Protein AF-A0A958C9K8-F1 (afdb_monomer)

Mean predicted aligned error: 2.41 Å

Foldseek 3Di:
DPDPDPPDPPNCVCVVCVVVVHDDDPDDDPVVCVVPDPDDDDDDD

pLDDT: mean 97.14, std 1.09, range [93.06, 98.56]

Solvent-accessible surface area (backbone atoms only — not comparable to full-atom values): 3115 Å² total; per-residue (Å²): 64,91,39,87,48,89,86,42,82,40,29,56,70,45,51,68,42,54,77,70,74,51,85,78,89,84,76,78,54,65,69,60,44,65,74,66,54,89,77,86,84,85,88,76,136

Secondary structure (DSSP, 8-state):
----STT-TTTTTTHHHHHTT-------SHHHHHHT-S-------

Structure (mmCIF, N/CA/C/O backbone):
data_AF-A0A958C9K8-F1
#
_entry.id   AF-A0A958C9K8-F1
#
loop_
_atom_site.group_PDB
_atom_site.id
_atom_site.type_symbol
_atom_site.label_atom_id
_atom_site.label_alt_id
_atom_site.label_comp_id
_atom_site.label_asym_id
_atom_site.label_entity_id
_atom_site.label_seq_id
_atom_site.pdbx_PDB_ins_code
_atom_site.Cartn_x
_atom_site.Cartn_y
_atom_site.Cartn_z
_atom_site.occupancy
_atom_site.B_iso_or_equiv
_atom_site.auth_seq_id
_atom_site.auth_comp_id
_atom_site.auth_asym_id
_atom_site.auth_atom_id
_atom_site.pdbx_PDB_model_num
ATOM 1 N N . GLY A 1 1 ? 8.005 -3.846 0.340 1.00 94.56 1 GLY A N 1
ATOM 2 C CA . GLY A 1 1 ? 6.559 -3.809 0.584 1.00 94.56 1 GLY A CA 1
ATOM 3 C C . GLY A 1 1 ? 6.278 -2.880 1.739 1.00 94.56 1 GLY A C 1
ATOM 4 O O . GLY A 1 1 ? 7.119 -2.043 2.051 1.00 94.56 1 GLY A O 1
ATOM 5 N N . GLN A 1 2 ? 5.112 -3.011 2.358 1.00 96.81 2 GLN A N 1
ATOM 6 C CA . GLN A 1 2 ? 4.671 -2.149 3.461 1.00 96.81 2 GLN A CA 1
ATOM 7 C C . GLN A 1 2 ? 5.217 -2.557 4.844 1.00 96.81 2 GLN A C 1
ATOM 9 O O . GLN A 1 2 ? 5.200 -1.745 5.765 1.00 96.81 2 GLN A O 1
ATOM 14 N N . SER A 1 3 ? 5.715 -3.788 5.013 1.00 97.56 3 SER A N 1
ATOM 15 C CA . SER A 1 3 ? 6.235 -4.285 6.298 1.00 97.56 3 SER A CA 1
ATOM 16 C C . SER A 1 3 ? 7.763 -4.344 6.328 1.00 97.56 3 SER A C 1
ATOM 18 O O . SER A 1 3 ? 8.397 -4.731 5.352 1.00 97.56 3 SER A O 1
ATOM 20 N N . GLY A 1 4 ? 8.360 -4.022 7.480 1.00 97.75 4 GLY A N 1
ATOM 21 C CA . GLY A 1 4 ? 9.799 -4.186 7.733 1.00 97.75 4 GLY A CA 1
ATOM 22 C C . GLY A 1 4 ? 10.189 -5.530 8.363 1.00 97.75 4 GLY A C 1
ATOM 23 O O . GLY A 1 4 ? 11.372 -5.788 8.568 1.00 97.75 4 GLY A O 1
ATOM 24 N N . GLN A 1 5 ? 9.222 -6.388 8.702 1.00 98.19 5 GLN A N 1
ATOM 25 C CA . GLN A 1 5 ? 9.492 -7.685 9.330 1.00 98.19 5 GLN A CA 1
ATOM 26 C C . GLN A 1 5 ? 9.930 -8.716 8.283 1.00 98.19 5 GLN A C 1
ATOM 28 O O . GLN A 1 5 ? 9.205 -8.947 7.319 1.00 98.19 5 GLN A O 1
ATOM 33 N N . LEU A 1 6 ? 11.070 -9.382 8.512 1.00 96.38 6 LEU A N 1
ATOM 34 C CA . LEU A 1 6 ? 11.732 -10.259 7.5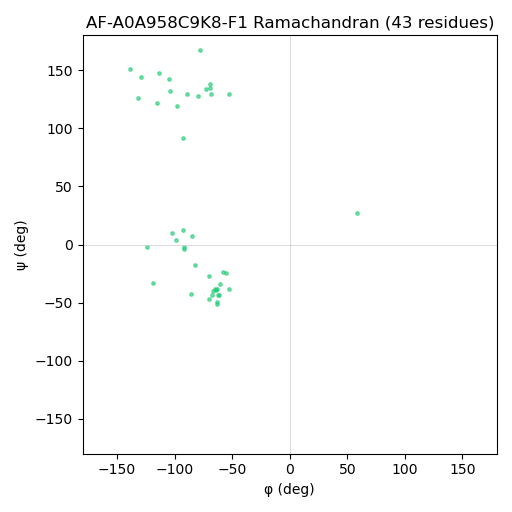31 1.00 96.38 6 LEU A CA 1
ATOM 35 C C . LEU A 1 6 ? 10.826 -11.347 6.929 1.00 96.38 6 LEU A C 1
ATOM 37 O O . LEU A 1 6 ? 10.930 -11.641 5.744 1.00 96.38 6 LEU A O 1
ATOM 41 N N . PHE A 1 7 ? 9.941 -11.940 7.733 1.00 97.31 7 PHE A N 1
ATOM 42 C CA . PHE A 1 7 ? 9.054 -13.027 7.298 1.00 97.31 7 PHE A CA 1
ATOM 43 C C . PHE A 1 7 ? 7.617 -12.576 7.018 1.00 97.31 7 PHE A C 1
ATOM 45 O O . PHE A 1 7 ? 6.731 -13.409 6.844 1.00 97.31 7 PHE A O 1
ATOM 52 N N . SER A 1 8 ? 7.359 -11.267 6.990 1.00 97.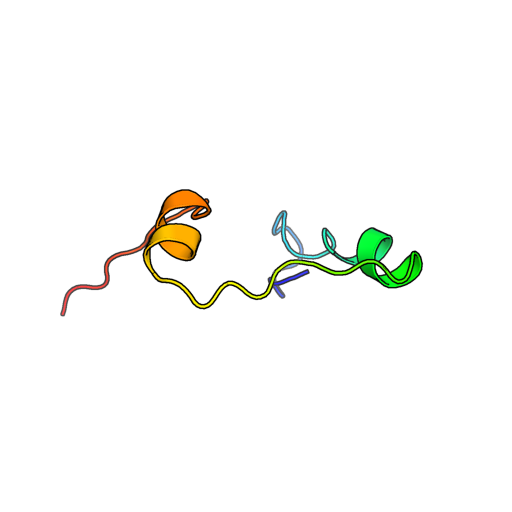69 8 SER A N 1
ATOM 53 C CA . SER A 1 8 ? 6.042 -10.768 6.609 1.00 97.69 8 SER A CA 1
ATOM 54 C C . SER A 1 8 ? 5.798 -11.018 5.117 1.00 97.69 8 SER A C 1
ATOM 56 O O . SER A 1 8 ? 6.685 -10.726 4.310 1.00 97.69 8 SER A O 1
ATOM 58 N N . PRO A 1 9 ? 4.590 -11.458 4.711 1.00 96.88 9 PRO A N 1
ATOM 59 C CA . PRO A 1 9 ? 4.235 -11.540 3.291 1.00 96.88 9 PRO A CA 1
ATOM 60 C C . PRO 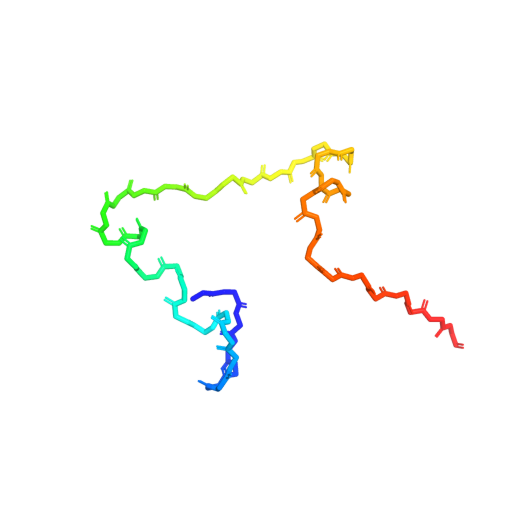A 1 9 ? 4.345 -10.175 2.590 1.00 96.88 9 PRO A C 1
ATOM 62 O O . PRO A 1 9 ? 4.589 -10.109 1.391 1.00 96.88 9 PRO A O 1
ATOM 65 N N . HIS A 1 10 ? 4.258 -9.083 3.355 1.00 97.81 10 HIS A N 1
ATOM 66 C CA . HIS A 1 10 ? 4.345 -7.710 2.872 1.00 97.81 10 HIS A CA 1
ATOM 67 C C . HIS A 1 10 ? 5.755 -7.101 2.911 1.00 97.81 10 HIS A C 1
ATOM 69 O O . HIS A 1 10 ? 5.917 -5.884 2.781 1.00 97.81 10 HIS A O 1
ATOM 75 N N . TYR A 1 11 ? 6.793 -7.913 3.132 1.00 98.25 11 TYR A N 1
ATOM 76 C CA . TYR A 1 11 ? 8.176 -7.434 3.170 1.00 98.25 11 TYR A CA 1
ATOM 77 C C . TYR A 1 11 ? 8.679 -7.017 1.779 1.00 98.25 11 TYR A C 1
ATOM 79 O O . TYR A 1 11 ? 9.218 -5.924 1.601 1.00 98.25 11 TYR A O 1
ATOM 87 N N . GLY A 1 12 ? 8.441 -7.852 0.764 1.00 98.06 12 GLY A N 1
ATOM 88 C CA . GLY A 1 12 ? 8.978 -7.685 -0.595 1.00 98.06 12 GLY A CA 1
ATOM 89 C C . GLY A 1 12 ? 7.938 -7.633 -1.718 1.00 98.06 12 GLY A C 1
ATOM 90 O O . GLY A 1 12 ? 8.315 -7.422 -2.863 1.00 98.06 12 GLY A O 1
ATOM 91 N N . ASP A 1 13 ? 6.650 -7.774 -1.408 1.00 97.50 13 ASP A N 1
ATOM 92 C CA . ASP A 1 13 ? 5.540 -7.893 -2.374 1.00 97.50 13 ASP A CA 1
ATOM 93 C 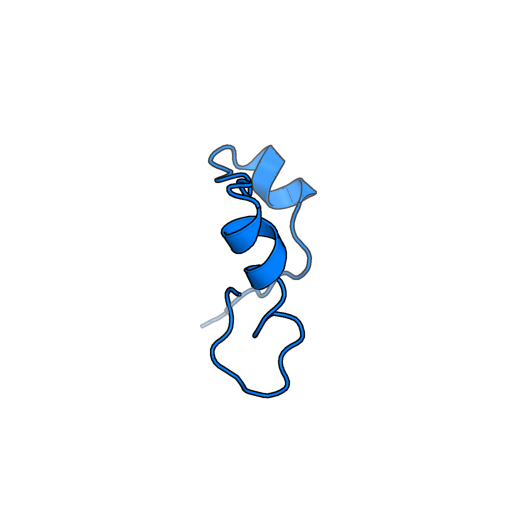C . ASP A 1 13 ? 5.417 -6.753 -3.404 1.00 97.50 13 ASP A C 1
ATOM 95 O O . ASP A 1 13 ? 4.900 -6.956 -4.497 1.00 97.50 13 ASP A O 1
ATOM 99 N N . MET A 1 14 ? 5.920 -5.559 -3.092 1.00 98.00 14 MET A N 1
ATOM 100 C CA . MET A 1 14 ? 5.887 -4.405 -4.004 1.00 98.00 14 MET A CA 1
ATOM 101 C C . MET A 1 14 ? 7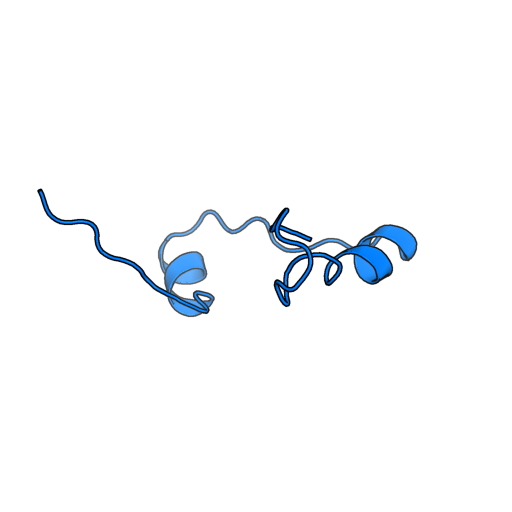.130 -4.253 -4.902 1.00 98.00 14 MET A C 1
ATOM 103 O O . MET A 1 14 ? 7.178 -3.311 -5.693 1.00 98.00 14 MET A O 1
ATOM 107 N N . ILE A 1 15 ? 8.150 -5.115 -4.785 1.00 97.94 15 ILE A N 1
ATOM 108 C CA . ILE A 1 15 ? 9.424 -4.954 -5.516 1.00 97.94 15 ILE A CA 1
ATOM 109 C C . ILE A 1 15 ? 9.212 -5.044 -7.031 1.00 97.94 15 ILE A C 1
ATOM 111 O O . ILE A 1 15 ? 9.623 -4.134 -7.750 1.00 97.94 15 ILE A O 1
ATOM 115 N N . ASP A 1 16 ? 8.531 -6.086 -7.509 1.00 98.19 16 ASP A N 1
ATOM 116 C CA . ASP A 1 16 ? 8.321 -6.311 -8.947 1.00 98.19 16 ASP A CA 1
ATOM 117 C C . ASP A 1 16 ? 7.486 -5.187 -9.582 1.00 98.19 16 ASP A C 1
ATOM 119 O O . ASP A 1 16 ? 7.774 -4.713 -10.686 1.00 98.19 16 ASP A O 1
ATOM 123 N N . LEU A 1 17 ? 6.475 -4.695 -8.853 1.00 97.94 17 LEU A N 1
ATOM 124 C CA . LEU A 1 17 ? 5.642 -3.572 -9.287 1.00 97.94 17 LEU A CA 1
ATOM 125 C C . LEU A 1 17 ? 6.479 -2.297 -9.447 1.00 97.94 17 LEU A C 1
ATOM 127 O O . LEU A 1 17 ? 6.348 -1.595 -10.443 1.00 97.94 17 LEU A O 1
ATOM 131 N N . TRP A 1 18 ? 7.377 -2.017 -8.501 1.00 97.94 18 TRP A N 1
ATOM 132 C CA . TRP A 1 18 ? 8.262 -0.856 -8.583 1.00 97.94 18 TRP A CA 1
ATOM 133 C C . TRP A 1 18 ? 9.279 -0.983 -9.727 1.00 97.94 18 TRP A C 1
ATOM 135 O O . TRP A 1 18 ? 9.468 -0.032 -10.485 1.00 97.94 18 TRP A O 1
ATOM 145 N N . GLN A 1 19 ? 9.893 -2.160 -9.900 1.00 98.56 19 GLN A N 1
ATOM 146 C CA . GLN A 1 19 ? 10.858 -2.415 -10.980 1.00 98.56 19 GLN A CA 1
ATOM 147 C C . GLN A 1 19 ? 10.241 -2.246 -12.371 1.00 98.56 19 GLN A C 1
ATOM 149 O O . GLN A 1 19 ? 10.912 -1.794 -13.296 1.00 98.56 19 GLN A O 1
ATOM 154 N N . SER A 1 20 ? 8.960 -2.585 -12.513 1.00 98.38 20 SER A N 1
ATOM 155 C CA . SER A 1 20 ? 8.205 -2.417 -13.757 1.00 98.38 20 SER A CA 1
ATOM 156 C C . SER A 1 20 ? 7.606 -1.015 -13.936 1.00 98.38 20 SER A C 1
ATOM 158 O O . SER A 1 20 ? 6.864 -0.792 -14.890 1.00 98.38 20 SER A O 1
ATOM 160 N N . VAL A 1 21 ? 7.937 -0.056 -13.058 1.00 98.00 21 VAL A N 1
ATOM 161 C CA . VAL A 1 21 ? 7.377 1.312 -13.050 1.00 98.00 21 VAL A CA 1
ATOM 162 C C . VAL A 1 21 ? 5.844 1.305 -12.907 1.00 98.00 21 VAL A C 1
ATOM 164 O O . VAL A 1 21 ? 5.137 2.209 -13.353 1.00 98.00 21 VAL A O 1
ATOM 167 N N . GLY A 1 22 ? 5.312 0.258 -12.280 1.00 97.62 22 GLY A N 1
ATOM 168 C CA . GLY A 1 22 ? 3.910 0.131 -11.928 1.00 97.62 22 GLY A CA 1
ATOM 169 C C . GLY A 1 22 ? 3.547 0.953 -10.693 1.00 97.62 22 GLY A C 1
ATOM 170 O O . GLY A 1 22 ? 4.398 1.441 -9.947 1.00 97.62 22 GLY A O 1
ATOM 171 N N . TYR A 1 23 ? 2.244 1.093 -10.463 1.00 95.88 23 TYR A N 1
ATOM 172 C CA . TYR A 1 23 ? 1.699 1.861 -9.350 1.00 95.88 23 TYR A CA 1
ATOM 173 C C . TYR A 1 23 ? 0.675 1.044 -8.562 1.00 95.88 23 TYR A C 1
ATOM 175 O O . TYR A 1 23 ? -0.095 0.277 -9.139 1.00 95.88 23 TYR A O 1
ATOM 183 N N . HIS A 1 24 ? 0.661 1.233 -7.241 1.00 95.25 24 HIS A N 1
ATOM 184 C CA . HIS A 1 24 ? -0.361 0.690 -6.351 1.00 95.25 24 HIS A CA 1
ATOM 185 C C . HIS A 1 24 ? -1.328 1.810 -5.935 1.00 95.25 24 HIS A C 1
ATOM 187 O O . HIS A 1 24 ? -0.848 2.856 -5.493 1.00 95.25 24 HIS A O 1
ATOM 193 N N . PRO A 1 25 ? -2.659 1.613 -6.006 1.00 95.81 25 PRO A N 1
ATOM 194 C CA . PRO A 1 25 ? -3.636 2.643 -5.654 1.00 95.81 25 PRO A CA 1
ATOM 195 C C . PRO A 1 25 ? -3.427 3.247 -4.257 1.00 95.81 25 PRO A C 1
ATOM 197 O O . PRO A 1 25 ? -3.340 2.518 -3.266 1.00 95.81 25 PRO A O 1
ATOM 200 N N . MET A 1 26 ? -3.402 4.582 -4.172 1.00 96.50 26 MET A N 1
ATOM 201 C CA . MET A 1 26 ? -3.552 5.335 -2.921 1.00 96.50 26 MET A CA 1
ATOM 202 C C . MET A 1 26 ? -5.025 5.685 -2.726 1.00 96.50 26 MET A C 1
ATOM 204 O O . MET A 1 26 ? -5.511 6.703 -3.218 1.00 96.50 26 MET A O 1
ATOM 208 N N . ARG A 1 27 ? -5.739 4.807 -2.025 1.00 96.50 27 ARG A N 1
ATOM 209 C CA . ARG A 1 27 ? -7.169 4.973 -1.756 1.00 96.50 27 ARG A CA 1
ATOM 210 C C . ARG A 1 27 ? -7.386 6.075 -0.730 1.00 96.50 27 ARG A C 1
ATOM 212 O O . ARG A 1 27 ? -6.706 6.105 0.294 1.00 96.50 27 ARG A O 1
ATOM 219 N N . PHE A 1 28 ? -8.333 6.960 -1.013 1.00 97.50 28 PHE A N 1
ATOM 220 C CA . PHE A 1 28 ? -8.710 8.060 -0.121 1.00 97.50 28 PHE A CA 1
ATOM 221 C C . PHE A 1 28 ? -10.171 7.967 0.319 1.00 97.50 28 PHE A C 1
ATOM 223 O O . PHE A 1 28 ? -10.500 8.329 1.446 1.00 97.50 28 PHE A O 1
ATOM 230 N N . ASP A 1 29 ? -11.042 7.463 -0.557 1.00 98.38 29 ASP A N 1
ATOM 231 C CA . ASP A 1 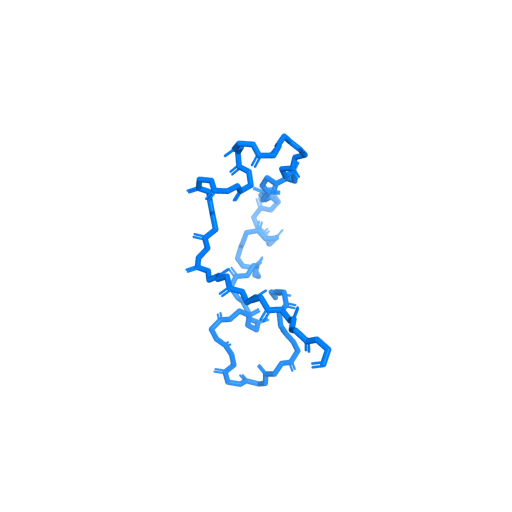29 ? -12.441 7.265 -0.217 1.00 98.38 29 ASP A CA 1
ATOM 232 C C . ASP A 1 29 ? -12.598 6.141 0.815 1.00 98.38 29 ASP A C 1
ATOM 234 O O . ASP A 1 29 ? -12.004 5.065 0.703 1.00 98.38 29 ASP A O 1
ATOM 238 N N . ARG A 1 30 ? -13.419 6.400 1.835 1.00 97.25 30 ARG A N 1
ATOM 239 C CA . ARG A 1 30 ? -13.625 5.470 2.945 1.00 97.25 30 ARG A CA 1
ATOM 240 C C . ARG A 1 30 ? -14.207 4.142 2.474 1.00 97.25 30 ARG A C 1
ATOM 242 O O . ARG A 1 30 ? -13.756 3.095 2.932 1.00 97.25 30 ARG A O 1
ATOM 249 N N . THR A 1 31 ? -15.190 4.177 1.581 1.00 98.25 31 THR A N 1
ATOM 250 C CA . THR A 1 31 ? -15.831 2.966 1.071 1.00 98.25 31 THR A CA 1
ATOM 251 C C . THR A 1 31 ? -14.830 2.126 0.283 1.00 98.25 31 THR A C 1
ATOM 253 O O . THR A 1 31 ? -14.807 0.907 0.439 1.00 98.25 31 THR A O 1
ATOM 256 N N . GLU A 1 32 ? -13.946 2.758 -0.490 1.00 97.75 32 GLU A N 1
ATOM 257 C CA . GLU A 1 32 ? -12.899 2.047 -1.230 1.00 97.75 32 GLU A CA 1
ATOM 258 C C . GLU A 1 32 ? -11.859 1.392 -0.301 1.00 97.75 32 GLU A C 1
ATOM 260 O O . GLU A 1 32 ? -11.420 0.263 -0.547 1.00 97.75 32 GLU A O 1
ATOM 265 N N . ILE A 1 33 ? -11.478 2.082 0.780 1.00 97.12 33 ILE A N 1
ATOM 266 C CA . ILE A 1 33 ? -10.570 1.552 1.807 1.00 97.12 33 ILE A CA 1
ATOM 267 C C . ILE A 1 33 ? -11.201 0.337 2.494 1.00 97.12 33 ILE A C 1
ATOM 269 O O . ILE A 1 33 ? -10.561 -0.709 2.580 1.00 97.12 33 ILE A O 1
ATOM 273 N N . GLU A 1 34 ? -12.453 0.455 2.945 1.00 97.62 34 GLU A N 1
ATOM 274 C CA . GLU A 1 34 ? -13.163 -0.610 3.665 1.00 97.62 34 GLU A CA 1
ATOM 275 C C . GLU A 1 34 ? -13.380 -1.853 2.786 1.00 97.62 34 GLU A C 1
ATOM 277 O O . GLU A 1 34 ? -13.197 -2.972 3.257 1.00 97.62 34 GLU A O 1
ATOM 282 N N . GLN A 1 35 ? -13.695 -1.681 1.498 1.00 97.06 35 GLN A N 1
ATOM 283 C CA . GLN A 1 35 ? -13.859 -2.796 0.553 1.00 97.06 35 GLN A CA 1
ATOM 284 C C . GLN A 1 35 ? -12.543 -3.497 0.194 1.00 97.06 35 GLN A C 1
ATOM 286 O O . GLN A 1 35 ? -12.553 -4.671 -0.172 1.00 97.06 35 GLN A O 1
ATOM 291 N N . SER A 1 36 ? -11.421 -2.780 0.270 1.00 96.25 36 SER A N 1
ATOM 292 C CA . SER A 1 36 ? -10.096 -3.295 -0.094 1.00 96.25 36 SER A CA 1
ATOM 293 C C . SER A 1 36 ? -9.272 -3.758 1.113 1.00 96.25 36 SER A C 1
ATOM 295 O O . SER A 1 36 ? -8.100 -4.102 0.948 1.00 96.25 36 SER A O 1
ATOM 297 N N . ALA A 1 37 ? -9.841 -3.724 2.321 1.00 96.25 37 ALA A N 1
ATOM 298 C CA . ALA A 1 37 ? -9.153 -4.114 3.543 1.00 96.25 37 ALA A CA 1
ATOM 299 C C . ALA A 1 37 ? 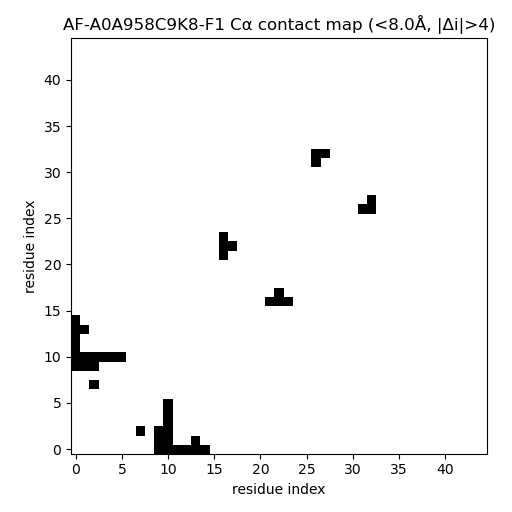-8.884 -5.626 3.565 1.00 96.25 37 ALA A C 1
ATOM 301 O O . ALA A 1 37 ? -9.788 -6.432 3.359 1.00 96.25 37 ALA A O 1
ATOM 302 N N . VAL A 1 38 ? -7.635 -6.005 3.841 1.00 95.88 38 VAL A N 1
ATOM 303 C CA . VAL A 1 38 ? -7.238 -7.413 4.028 1.00 95.88 38 VAL A CA 1
ATOM 304 C C . VAL A 1 38 ? -7.465 -7.845 5.477 1.00 95.88 38 VAL A C 1
ATOM 306 O O . VAL A 1 38 ? -8.020 -8.910 5.718 1.00 95.88 38 VAL A O 1
ATOM 309 N N . ASP A 1 39 ? -7.108 -6.980 6.430 1.00 96.12 39 ASP A N 1
ATOM 310 C CA . ASP A 1 39 ? -7.268 -7.194 7.868 1.00 96.12 39 ASP A CA 1
ATOM 311 C C . ASP A 1 39 ? -7.750 -5.904 8.549 1.00 96.12 39 ASP A C 1
ATOM 313 O O . ASP A 1 39 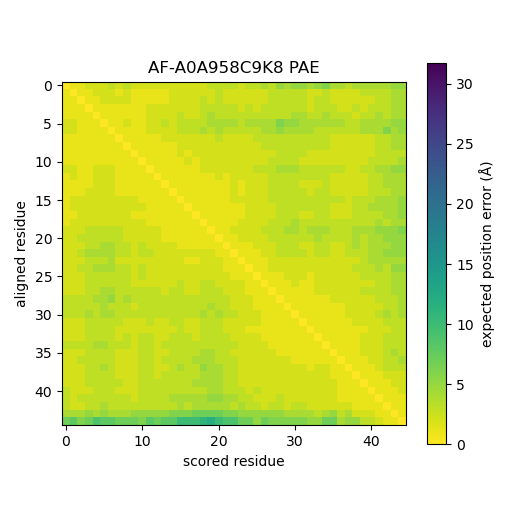? -7.443 -4.796 8.100 1.00 96.12 39 ASP A O 1
ATOM 317 N N . VAL A 1 40 ? -8.483 -6.040 9.660 1.00 96.69 40 VAL A N 1
ATOM 318 C CA . VAL A 1 40 ? -8.970 -4.913 10.473 1.00 96.69 40 VAL A CA 1
ATOM 319 C C . VAL A 1 40 ? -8.663 -5.167 11.945 1.00 96.69 40 VAL A C 1
ATOM 321 O O . VAL A 1 40 ? -9.063 -6.182 12.509 1.00 96.69 40 VAL A O 1
ATOM 324 N N . LEU A 1 41 ? -7.994 -4.206 12.586 1.00 97.12 41 LEU A N 1
ATOM 325 C CA . LEU A 1 41 ? -7.725 -4.211 14.022 1.00 97.12 41 LEU A CA 1
ATOM 326 C C . LEU A 1 41 ? -8.445 -3.034 14.686 1.00 97.12 41 LEU A C 1
ATOM 328 O O . LEU A 1 41 ? -8.197 -1.879 14.349 1.00 97.12 41 LEU A O 1
ATOM 332 N N . THR A 1 42 ? -9.313 -3.323 15.656 1.00 97.62 42 THR A N 1
ATOM 333 C CA . THR A 1 42 ? -9.918 -2.299 16.522 1.00 97.62 42 THR A CA 1
ATOM 334 C C . THR A 1 42 ? -9.142 -2.228 17.828 1.00 97.62 42 THR A C 1
ATOM 336 O O . THR A 1 42 ? -9.070 -3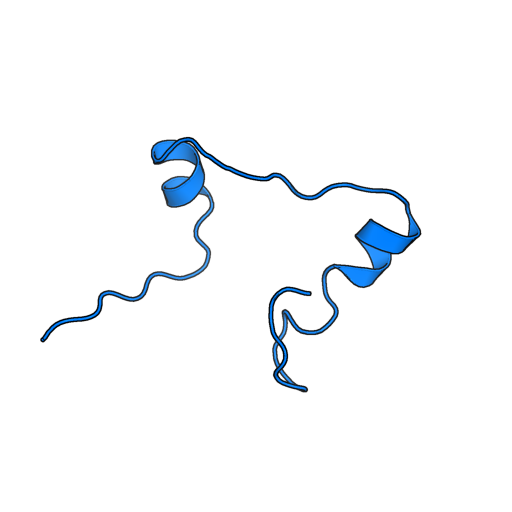.213 18.559 1.00 97.62 42 THR A O 1
ATOM 339 N N . LEU A 1 43 ? -8.571 -1.063 18.125 1.00 97.38 43 LEU A N 1
ATOM 340 C CA . LEU A 1 43 ? -7.914 -0.801 19.403 1.00 97.38 43 LEU A CA 1
ATOM 341 C C . LEU A 1 43 ? -8.943 -0.256 20.397 1.00 97.38 43 LEU A C 1
ATOM 343 O O . LEU A 1 43 ? -9.676 0.681 20.079 1.00 97.38 43 LEU A O 1
ATOM 347 N N . GLN A 1 44 ? -8.994 -0.850 21.586 1.00 96.56 44 GLN A N 1
ATOM 348 C CA . GLN A 1 44 ? -9.818 -0.394 22.705 1.00 96.56 44 GLN A CA 1
ATOM 349 C C . GLN A 1 44 ? -8.902 0.090 23.842 1.00 96.56 44 GLN A C 1
ATOM 351 O O . GLN A 1 44 ? -7.792 -0.437 23.952 1.00 96.56 44 GLN A O 1
ATOM 356 N N . PRO A 1 45 ? -9.322 1.097 24.631 1.00 93.06 45 PRO A N 1
ATOM 357 C CA . PRO A 1 45 ? -8.548 1.594 25.769 1.00 93.06 45 PRO A CA 1
ATOM 358 C C . PRO A 1 45 ? -8.245 0.529 26.826 1.00 93.06 45 PRO A C 1
ATOM 360 O O . PRO A 1 45 ? -9.121 -0.336 27.057 1.00 93.06 45 PRO A O 1
#

Sequence (45 aa):
GQSGQLFSPHYGDMIDLWQSVGYHPMRFDRTEIEQSAVDVLTLQP

Radius of gyration: 13.44 Å; Cα contacts (8 Å, |Δi|>4): 22; chains: 1; bounding box: 28×21×40 Å